Protein AF-A0A530M3F2-F1 (afdb_monomer_lite)

Foldseek 3Di:
DDDPDDDPVVVVQLCDAPVVVVVCVVVVVDDDDCPNGRHPDDDDDDDDDPPVCPVVVVVVCVVVCPVRVDPDDD

Sequence (74 aa):
MARLTTSPIFEDLRLVDADRLRRLVRMGAYEGHTGGLARGKLQANVVIVPRSFASDFHQFCIRNPKSCPLVGVN

pLDDT: mean 88.78, std 14.84, range [44.44, 98.31]

Secondary structure (DSSP, 8-state):
-----SSHHHHHHTTS-HHHHHHHHHTTS--S--TT-STTS---------GGGHHHHHHHHHH-TTTS------

Structure (mmCIF, N/CA/C/O backbone):
data_AF-A0A530M3F2-F1
#
_entry.id   AF-A0A530M3F2-F1
#
loop_
_atom_site.group_PDB
_atom_site.id
_atom_site.type_symbol
_atom_site.label_atom_id
_atom_site.label_alt_id
_atom_site.label_comp_id
_atom_site.label_asym_id
_atom_site.label_entity_id
_atom_site.label_seq_id
_atom_site.pdbx_PDB_ins_code
_atom_site.Cartn_x
_atom_site.Cartn_y
_atom_site.Cartn_z
_atom_site.occupancy
_atom_site.B_iso_or_equiv
_atom_site.auth_seq_id
_atom_site.auth_comp_id
_atom_site.auth_asym_id
_atom_site.auth_atom_id
_atom_site.pdbx_PDB_model_num
ATOM 1 N N . MET A 1 1 ? -0.279 -25.268 -16.785 1.00 44.44 1 MET A N 1
ATOM 2 C CA . MET A 1 1 ? -0.012 -23.852 -17.115 1.00 44.44 1 MET A CA 1
ATOM 3 C C . MET A 1 1 ? 1.443 -23.559 -16.805 1.00 44.44 1 MET A C 1
ATOM 5 O O . MET A 1 1 ? 1.880 -23.885 -15.708 1.00 44.44 1 MET A O 1
ATOM 9 N N . ALA A 1 2 ? 2.207 -23.079 -17.786 1.00 45.31 2 ALA A N 1
ATOM 10 C CA . ALA A 1 2 ? 3.649 -22.895 -17.648 1.00 45.31 2 ALA A CA 1
ATOM 11 C C . ALA A 1 2 ? 3.945 -21.802 -16.609 1.00 45.31 2 ALA A C 1
ATOM 13 O O . ALA A 1 2 ? 3.592 -20.643 -16.813 1.00 45.31 2 ALA A O 1
ATOM 14 N N . ARG A 1 3 ? 4.567 -22.182 -15.487 1.00 50.09 3 ARG A N 1
ATOM 15 C CA . ARG A 1 3 ? 5.110 -21.230 -14.512 1.00 50.09 3 ARG A CA 1
ATOM 16 C C . ARG A 1 3 ? 6.301 -20.542 -15.167 1.00 50.09 3 ARG A C 1
ATOM 18 O O . ARG A 1 3 ? 7.313 -21.185 -15.429 1.00 50.09 3 ARG A O 1
ATOM 25 N N . LEU A 1 4 ? 6.164 -19.259 -15.470 1.00 53.47 4 LEU A N 1
ATOM 26 C CA . LEU A 1 4 ? 7.233 -18.464 -16.063 1.00 53.47 4 LEU A CA 1
ATOM 27 C C . LEU A 1 4 ? 8.200 -18.043 -14.951 1.00 53.47 4 LEU A C 1
ATOM 29 O O . LEU A 1 4 ? 8.017 -17.023 -14.289 1.00 53.47 4 LEU A O 1
ATOM 33 N N . THR A 1 5 ? 9.222 -18.860 -14.714 1.00 49.75 5 THR A N 1
ATOM 34 C CA . THR A 1 5 ? 10.307 -18.552 -13.778 1.00 49.75 5 THR A CA 1
ATOM 35 C C . THR A 1 5 ? 11.233 -17.491 -14.379 1.00 49.75 5 THR A C 1
ATOM 37 O O . THR A 1 5 ? 12.103 -17.781 -15.193 1.00 49.75 5 THR A O 1
ATOM 40 N N . THR A 1 6 ? 10.966 -16.240 -14.005 1.00 59.88 6 THR A N 1
ATOM 41 C CA . THR A 1 6 ? 11.937 -15.197 -13.621 1.00 59.88 6 THR A CA 1
ATOM 42 C C . THR A 1 6 ? 13.320 -15.222 -14.291 1.00 59.88 6 THR A C 1
ATOM 44 O O . THR A 1 6 ? 14.264 -15.793 -13.753 1.00 59.88 6 THR A O 1
ATOM 47 N N . SER A 1 7 ? 13.481 -14.487 -15.393 1.00 53.16 7 SER A N 1
ATOM 48 C CA . SER A 1 7 ? 14.708 -13.693 -15.605 1.00 53.16 7 SER A CA 1
ATOM 49 C C . SER A 1 7 ? 14.555 -12.616 -16.693 1.00 53.16 7 SER A C 1
ATOM 51 O O . SER A 1 7 ? 14.863 -11.466 -16.404 1.00 53.16 7 SER A O 1
ATOM 53 N N . PRO A 1 8 ? 13.971 -12.889 -17.880 1.00 53.78 8 PRO A N 1
ATOM 54 C CA . PRO A 1 8 ? 13.795 -11.844 -18.895 1.00 53.78 8 PRO A CA 1
ATOM 55 C C . PRO A 1 8 ? 12.545 -10.975 -18.669 1.00 53.78 8 PRO A C 1
ATOM 57 O O . PRO A 1 8 ? 12.584 -9.771 -18.874 1.00 53.78 8 PRO A O 1
ATOM 60 N N . ILE A 1 9 ? 11.453 -11.549 -18.148 1.00 63.34 9 ILE A N 1
ATOM 61 C CA . ILE A 1 9 ? 10.183 -10.824 -17.937 1.00 63.34 9 ILE A CA 1
ATOM 62 C C . ILE A 1 9 ? 10.302 -9.767 -16.826 1.00 63.34 9 ILE A C 1
ATOM 64 O O . ILE A 1 9 ? 9.642 -8.735 -16.873 1.00 63.34 9 ILE A O 1
ATOM 68 N N . PHE A 1 10 ? 11.125 -10.007 -15.802 1.00 63.31 10 PHE A N 1
ATOM 69 C CA . PHE A 1 10 ? 11.165 -9.132 -14.629 1.00 63.31 10 PHE A CA 1
ATOM 70 C C . PHE A 1 10 ? 11.703 -7.732 -14.955 1.00 63.31 10 PHE A C 1
ATOM 72 O O . PHE A 1 10 ? 11.102 -6.738 -14.546 1.00 63.31 10 PHE A O 1
ATOM 79 N N . GLU A 1 11 ? 12.790 -7.651 -15.730 1.00 63.84 11 GLU A N 1
ATOM 80 C CA . GLU A 1 11 ? 13.386 -6.366 -16.106 1.00 63.84 11 GLU A CA 1
ATOM 81 C C . GLU A 1 11 ? 12.445 -5.533 -16.981 1.00 63.84 11 GLU A C 1
ATOM 83 O O . GLU A 1 11 ? 12.368 -4.315 -16.784 1.00 63.84 11 GLU A O 1
ATOM 88 N N . ASP A 1 12 ? 11.670 -6.190 -17.848 1.00 82.25 12 ASP A N 1
ATOM 89 C CA . ASP A 1 12 ? 10.640 -5.557 -18.674 1.00 82.25 12 ASP A CA 1
ATOM 90 C C . ASP A 1 12 ? 9.494 -5.001 -17.818 1.00 82.25 12 ASP A C 1
ATOM 92 O O . ASP A 1 12 ? 9.043 -3.870 -18.015 1.00 82.25 12 ASP A O 1
ATOM 96 N N . LEU A 1 13 ? 9.055 -5.743 -16.794 1.00 89.62 13 LEU A N 1
ATOM 97 C CA . LEU A 1 13 ? 7.956 -5.327 -15.914 1.00 89.62 13 LEU A CA 1
ATOM 98 C C . LEU A 1 13 ? 8.275 -4.088 -15.063 1.00 89.62 13 LEU A C 1
ATOM 100 O O . LEU A 1 13 ? 7.353 -3.435 -14.564 1.00 89.62 13 LEU A O 1
ATOM 104 N N . ARG A 1 14 ? 9.553 -3.714 -14.911 1.00 91.25 14 ARG A N 1
ATOM 105 C CA . ARG A 1 14 ? 9.935 -2.445 -14.264 1.00 91.25 14 ARG A CA 1
ATOM 106 C C . ARG A 1 14 ? 9.455 -1.226 -15.035 1.00 91.25 14 ARG A C 1
ATOM 108 O O . ARG A 1 14 ? 9.172 -0.204 -14.416 1.00 91.25 14 ARG A O 1
ATOM 115 N N . LEU A 1 15 ? 9.373 -1.315 -16.359 1.00 90.81 15 LEU A N 1
ATOM 116 C CA . LEU A 1 15 ? 9.030 -0.188 -17.232 1.00 90.81 15 LEU A CA 1
ATOM 117 C C . LEU A 1 15 ? 7.577 -0.221 -17.720 1.00 90.81 15 LEU A C 1
ATOM 119 O O . LEU A 1 15 ? 7.115 0.738 -18.335 1.00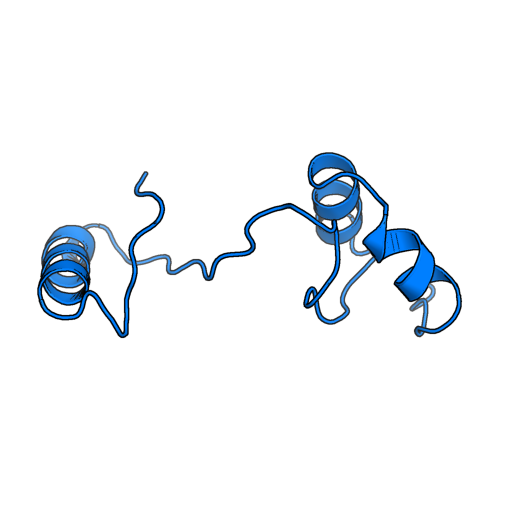 90.81 15 LEU A O 1
ATOM 123 N N . VAL A 1 16 ? 6.846 -1.295 -17.425 1.00 91.88 16 VAL A N 1
ATOM 124 C CA . VAL A 1 16 ? 5.425 -1.436 -17.756 1.00 91.88 16 VAL A CA 1
ATOM 125 C C . VAL A 1 16 ? 4.563 -0.517 -16.882 1.00 91.88 16 VAL A C 1
ATOM 127 O O . VAL A 1 16 ? 4.857 -0.285 -15.710 1.00 91.88 16 VAL A O 1
ATOM 130 N N . ASP A 1 17 ? 3.466 0.005 -17.436 1.00 94.00 17 ASP A N 1
ATOM 131 C CA . ASP A 1 17 ? 2.510 0.812 -16.680 1.00 94.00 17 ASP A CA 1
ATOM 132 C C . ASP A 1 17 ? 1.791 -0.003 -15.582 1.00 94.00 17 ASP A C 1
ATOM 134 O O . ASP A 1 17 ? 1.606 -1.220 -15.674 1.00 94.00 17 ASP A O 1
ATOM 138 N N . ALA A 1 18 ? 1.342 0.675 -14.520 1.00 95.88 18 ALA A N 1
ATOM 139 C CA . ALA A 1 18 ? 0.714 0.000 -13.383 1.00 95.88 18 ALA A CA 1
ATOM 140 C C . ALA A 1 18 ? -0.586 -0.742 -13.747 1.00 95.88 18 ALA A C 1
ATOM 142 O O . ALA A 1 18 ? -0.889 -1.761 -13.125 1.00 95.88 18 ALA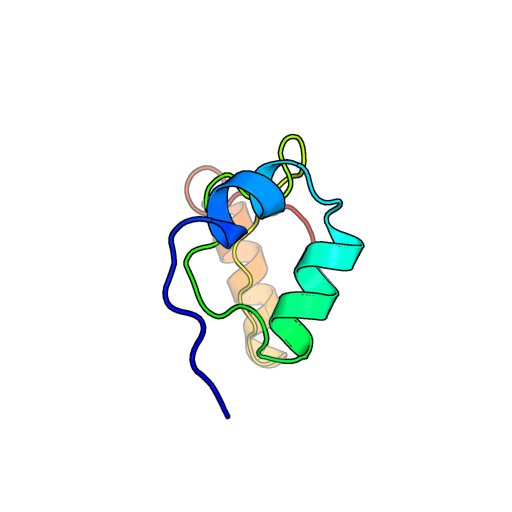 A O 1
ATOM 143 N N . ASP A 1 19 ? -1.354 -0.273 -14.735 1.00 96.44 19 ASP A N 1
ATOM 144 C CA . ASP A 1 19 ? -2.588 -0.945 -15.152 1.00 96.44 19 ASP A CA 1
ATOM 145 C C . ASP A 1 19 ? -2.291 -2.274 -15.840 1.00 96.44 19 ASP A C 1
ATOM 147 O O . ASP A 1 19 ? -2.937 -3.289 -15.561 1.00 96.44 19 ASP A O 1
ATOM 151 N N . ARG A 1 20 ? -1.287 -2.299 -16.717 1.00 94.69 20 ARG A N 1
ATOM 152 C CA . ARG A 1 20 ? -0.845 -3.520 -17.383 1.00 94.69 20 ARG A CA 1
ATOM 153 C C . ARG A 1 20 ? -0.240 -4.504 -16.396 1.00 94.69 20 ARG A C 1
ATOM 155 O O . ARG A 1 20 ? -0.603 -5.677 -16.465 1.00 94.69 20 ARG A O 1
ATOM 162 N N . LEU A 1 21 ? 0.585 -4.045 -15.455 1.00 95.62 21 LEU A N 1
ATOM 163 C CA . LEU A 1 21 ? 1.123 -4.905 -14.400 1.00 95.62 21 LEU A CA 1
ATOM 164 C C . LEU A 1 21 ? -0.003 -5.555 -13.578 1.00 95.62 21 LEU A C 1
ATOM 166 O O . LEU A 1 21 ? -0.025 -6.776 -13.422 1.00 95.62 21 LEU A O 1
ATOM 170 N N . ARG A 1 22 ? -0.996 -4.772 -13.128 1.00 96.31 22 ARG A N 1
ATOM 171 C CA . ARG A 1 22 ? -2.161 -5.298 -12.393 1.00 96.31 22 ARG A CA 1
ATOM 172 C C . ARG A 1 22 ? -2.945 -6.344 -13.186 1.00 96.31 22 ARG A C 1
ATOM 174 O O . ARG A 1 22 ? -3.415 -7.315 -12.598 1.00 96.31 22 ARG A O 1
ATOM 181 N N . ARG A 1 23 ? -3.094 -6.174 -14.507 1.00 96.06 23 ARG A N 1
ATOM 182 C CA . ARG A 1 23 ? -3.749 -7.173 -15.374 1.00 96.06 23 ARG A CA 1
ATOM 183 C C . ARG A 1 23 ? -2.971 -8.487 -15.425 1.00 96.06 23 ARG A C 1
ATOM 185 O O . ARG A 1 23 ? -3.587 -9.539 -15.310 1.00 96.06 23 ARG A O 1
ATOM 192 N N . LEU A 1 24 ? -1.645 -8.430 -15.559 1.00 93.69 24 LEU A N 1
ATOM 193 C CA . LEU A 1 24 ? -0.798 -9.628 -15.589 1.00 93.69 24 LEU A CA 1
ATOM 194 C C . LEU A 1 24 ? -0.884 -10.416 -14.276 1.00 93.69 24 LEU A C 1
ATOM 196 O O . LEU A 1 24 ? -1.063 -11.631 -14.315 1.00 93.69 24 LEU A O 1
ATOM 200 N N . VAL A 1 25 ? -0.852 -9.719 -13.135 1.00 94.50 25 VAL A N 1
ATOM 201 C CA . VAL A 1 25 ? -1.056 -10.329 -11.809 1.00 94.50 25 VAL A CA 1
ATOM 202 C C . VAL A 1 25 ? -2.446 -10.958 -11.706 1.00 94.50 25 VAL A C 1
ATOM 204 O O . VAL A 1 25 ? -2.575 -12.117 -11.331 1.00 94.50 25 VAL A O 1
ATOM 207 N N . ARG A 1 26 ? -3.501 -10.234 -12.107 1.00 95.94 26 ARG A N 1
ATOM 208 C CA . ARG A 1 26 ? -4.889 -10.732 -12.067 1.00 95.94 26 ARG A CA 1
ATOM 209 C C . ARG A 1 26 ? -5.100 -11.998 -12.900 1.00 95.94 26 ARG A C 1
ATOM 211 O O . ARG A 1 26 ? -5.927 -12.825 -12.542 1.00 95.94 26 ARG A O 1
ATOM 218 N N . MET A 1 27 ? -4.385 -12.127 -14.013 1.00 95.62 27 MET A N 1
ATOM 219 C CA . MET A 1 27 ? -4.452 -13.295 -14.894 1.00 95.62 27 MET A CA 1
ATOM 220 C C . MET A 1 27 ? -3.568 -14.463 -14.426 1.00 95.62 27 MET A C 1
ATOM 222 O O . MET A 1 27 ? -3.535 -15.486 -15.104 1.00 95.62 27 MET A O 1
ATOM 226 N N . GLY A 1 28 ? -2.815 -14.315 -13.330 1.00 91.88 28 GLY A N 1
ATOM 227 C CA . GLY A 1 28 ? -1.832 -15.311 -12.886 1.00 91.88 28 GLY A CA 1
ATOM 228 C C . GLY A 1 28 ? -0.611 -15.427 -13.806 1.00 91.88 28 GLY A C 1
ATOM 229 O O . GLY A 1 28 ? 0.160 -16.374 -13.700 1.00 91.88 28 GLY A O 1
ATOM 230 N N . ALA A 1 29 ? -0.414 -14.476 -14.726 1.00 90.50 29 ALA A N 1
ATOM 231 C CA . ALA A 1 29 ? 0.740 -14.458 -15.626 1.00 90.50 29 ALA A CA 1
ATOM 232 C C . ALA A 1 29 ? 2.023 -13.976 -14.922 1.00 90.50 29 ALA A C 1
ATOM 234 O O . ALA A 1 29 ? 3.123 -14.182 -15.431 1.00 90.50 29 ALA A O 1
ATOM 235 N N . TYR A 1 30 ? 1.883 -13.325 -13.763 1.00 90.62 30 TYR A N 1
ATOM 236 C CA . TYR A 1 30 ? 2.985 -12.913 -12.903 1.00 90.62 30 TYR A CA 1
ATOM 237 C C . TYR A 1 30 ? 2.612 -13.097 -11.427 1.00 90.62 30 TYR A C 1
ATOM 239 O O . TYR A 1 30 ? 1.644 -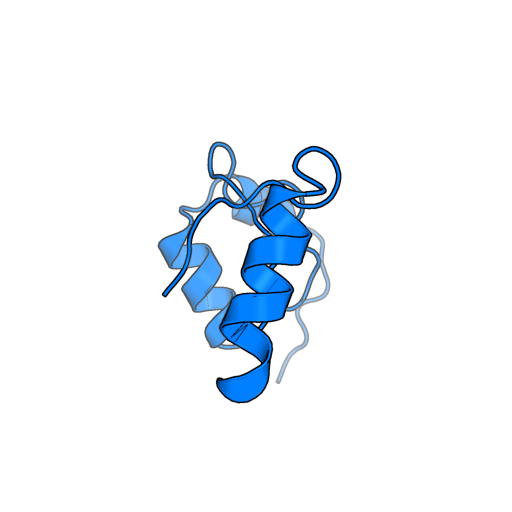12.502 -10.960 1.00 90.62 30 TYR A O 1
ATOM 247 N N . GLU A 1 31 ? 3.407 -13.879 -10.698 1.00 90.69 31 GLU A N 1
ATOM 248 C CA . GLU A 1 31 ? 3.197 -14.202 -9.273 1.00 90.69 31 GLU A CA 1
ATOM 249 C C . GLU A 1 31 ? 4.455 -13.920 -8.421 1.00 90.69 31 GLU A C 1
ATOM 251 O O . GLU A 1 31 ? 4.574 -14.383 -7.289 1.00 90.69 31 GLU A O 1
ATOM 256 N N . GLY A 1 32 ? 5.426 -13.184 -8.976 1.00 89.81 32 GLY A N 1
ATOM 257 C CA . GLY A 1 32 ? 6.669 -12.817 -8.291 1.00 89.81 32 GLY A CA 1
ATOM 258 C C . GLY A 1 32 ? 6.540 -11.577 -7.395 1.00 89.81 32 GLY A C 1
ATOM 259 O O . GLY A 1 32 ? 5.468 -10.989 -7.249 1.00 89.81 32 GLY A O 1
ATOM 260 N N . HIS A 1 33 ? 7.658 -11.144 -6.805 1.00 91.44 33 HIS A N 1
ATOM 261 C CA . HIS A 1 33 ? 7.693 -9.951 -5.954 1.00 91.44 33 HIS A CA 1
ATOM 262 C C . HIS A 1 33 ? 7.489 -8.652 -6.750 1.00 91.44 33 HIS A C 1
ATOM 264 O O . HIS A 1 33 ? 8.103 -8.426 -7.785 1.00 91.44 33 HIS A O 1
ATOM 270 N N . THR A 1 34 ? 6.704 -7.710 -6.236 1.00 93.06 34 THR A N 1
ATOM 271 C CA . THR A 1 34 ? 6.397 -6.478 -6.983 1.00 93.06 34 THR A CA 1
ATOM 272 C C . THR A 1 34 ? 7.418 -5.358 -6.804 1.00 93.06 34 THR A C 1
ATOM 274 O O . THR A 1 34 ? 7.336 -4.360 -7.515 1.00 93.06 34 THR A O 1
ATOM 277 N N . GLY A 1 35 ? 8.380 -5.497 -5.886 1.00 92.06 35 GLY A N 1
ATOM 278 C CA . GLY A 1 35 ? 9.354 -4.447 -5.577 1.00 92.06 35 GLY A CA 1
ATOM 279 C C . GLY A 1 35 ? 10.088 -3.941 -6.823 1.00 92.06 35 GLY A C 1
ATOM 280 O O . GLY A 1 35 ? 10.711 -4.718 -7.540 1.00 92.06 35 GLY A O 1
ATOM 281 N N . GLY A 1 36 ? 9.987 -2.637 -7.092 1.00 90.50 36 GLY A N 1
ATOM 282 C CA . GLY A 1 36 ? 10.628 -1.986 -8.242 1.00 90.50 36 GLY A CA 1
ATOM 283 C C . GLY A 1 36 ? 9.885 -2.116 -9.579 1.00 90.50 36 GLY A C 1
ATOM 284 O O . GLY A 1 36 ? 10.304 -1.497 -10.558 1.00 90.50 36 GLY A O 1
ATOM 285 N N . LEU A 1 37 ? 8.780 -2.868 -9.635 1.00 94.38 37 LEU A N 1
ATOM 286 C CA . LEU A 1 37 ? 7.931 -2.950 -10.825 1.00 94.38 37 LEU A CA 1
ATOM 287 C C . LEU A 1 37 ? 7.092 -1.684 -11.021 1.00 94.38 37 LEU A C 1
ATOM 289 O O . LEU A 1 37 ? 6.764 -1.000 -10.050 1.00 94.38 37 LEU A O 1
ATOM 293 N N . ALA A 1 38 ? 6.704 -1.400 -12.268 1.00 94.88 38 ALA A N 1
ATOM 294 C CA . ALA A 1 38 ? 5.978 -0.181 -12.634 1.00 94.88 38 ALA A CA 1
ATOM 295 C C . ALA A 1 38 ? 6.624 1.086 -12.044 1.00 94.88 38 ALA A C 1
ATOM 297 O O . ALA A 1 38 ? 6.024 1.827 -11.259 1.00 94.88 38 ALA A O 1
ATOM 298 N N . ARG A 1 39 ? 7.892 1.307 -12.402 1.00 94.25 39 ARG A N 1
ATOM 299 C CA . ARG A 1 39 ? 8.751 2.359 -11.856 1.00 94.25 39 ARG A CA 1
ATOM 300 C C . ARG A 1 39 ? 8.066 3.729 -11.887 1.00 94.25 39 ARG A C 1
ATOM 302 O O . ARG A 1 39 ? 7.456 4.121 -12.878 1.00 94.25 39 ARG A O 1
ATOM 309 N N . GLY A 1 40 ? 8.213 4.477 -10.793 1.00 93.62 40 GLY A N 1
ATOM 310 C CA . GLY A 1 40 ? 7.602 5.802 -10.629 1.00 93.62 40 GLY A CA 1
ATOM 311 C C . GLY A 1 40 ? 6.146 5.765 -10.158 1.00 93.62 40 GLY A C 1
ATOM 312 O O . GLY A 1 40 ? 5.495 6.806 -10.104 1.00 93.62 40 GLY A O 1
ATOM 313 N N . LYS A 1 41 ? 5.619 4.587 -9.809 1.00 95.88 41 LYS A N 1
ATOM 314 C CA . LYS A 1 41 ? 4.300 4.430 -9.194 1.00 95.88 41 LYS A CA 1
ATOM 315 C C . LYS A 1 41 ? 4.444 4.052 -7.725 1.00 95.88 41 LYS A C 1
ATOM 317 O O . LYS A 1 41 ? 5.333 3.290 -7.355 1.00 95.88 41 LYS A O 1
ATOM 322 N N . LEU A 1 42 ? 3.549 4.587 -6.896 1.00 94.25 42 LEU A N 1
ATOM 323 C CA . LEU A 1 42 ? 3.442 4.191 -5.498 1.00 94.25 42 LEU A CA 1
ATOM 324 C C . LEU A 1 42 ? 2.954 2.741 -5.420 1.00 94.25 42 LEU A C 1
ATOM 326 O O . LEU A 1 42 ? 1.925 2.392 -6.002 1.00 94.25 42 LEU A O 1
ATOM 330 N N . GLN A 1 43 ? 3.683 1.920 -4.676 1.00 95.25 43 GLN A N 1
ATOM 331 C CA . GLN A 1 43 ? 3.237 0.602 -4.244 1.00 95.25 43 GLN A CA 1
ATOM 332 C C . GLN A 1 43 ? 2.845 0.695 -2.774 1.00 95.25 43 GLN A C 1
ATOM 334 O O . GLN A 1 43 ? 3.534 1.347 -1.991 1.00 95.25 43 GLN A O 1
ATOM 339 N N . ALA A 1 44 ? 1.730 0.072 -2.408 1.00 95.19 44 ALA A N 1
ATOM 340 C CA . ALA A 1 44 ? 1.197 0.132 -1.058 1.00 95.19 44 ALA A CA 1
ATOM 341 C C . ALA A 1 44 ? 0.754 -1.252 -0.593 1.00 95.19 44 ALA A C 1
ATOM 343 O O . ALA A 1 44 ? 0.316 -2.082 -1.394 1.00 95.19 44 ALA A O 1
ATOM 344 N N . ASN A 1 45 ? 0.837 -1.464 0.716 1.00 95.00 45 ASN A N 1
ATOM 345 C CA . ASN A 1 45 ? 0.217 -2.610 1.362 1.00 95.00 45 ASN A CA 1
ATOM 346 C C . ASN A 1 45 ? -1.301 -2.406 1.410 1.00 95.00 45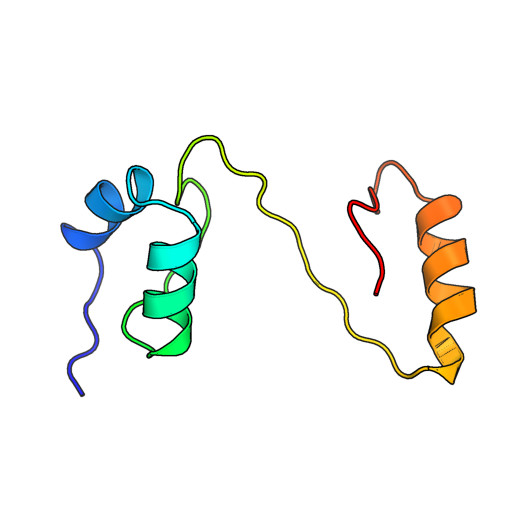 ASN A C 1
ATOM 348 O O . ASN A 1 45 ? -1.780 -1.279 1.544 1.00 95.00 45 ASN A O 1
ATOM 352 N N . VAL A 1 46 ? -2.053 -3.503 1.342 1.00 95.50 46 VAL A N 1
ATOM 353 C CA . VAL A 1 46 ? -3.507 -3.504 1.513 1.00 95.50 46 VAL A CA 1
ATOM 354 C C . VAL A 1 46 ? -3.869 -4.349 2.727 1.00 95.50 46 VAL A C 1
ATOM 356 O O . VAL A 1 46 ? -3.348 -5.448 2.905 1.00 95.50 46 VAL A O 1
ATOM 359 N N . VAL A 1 47 ? -4.759 -3.827 3.567 1.00 97.12 47 VAL A N 1
ATOM 360 C CA . VAL A 1 47 ? -5.330 -4.542 4.710 1.00 97.12 47 VAL A CA 1
ATOM 361 C C . VAL A 1 47 ? -6.843 -4.488 4.568 1.00 97.12 47 VAL A C 1
ATOM 363 O O . VAL A 1 47 ? -7.412 -3.417 4.369 1.00 97.12 47 VAL A O 1
AT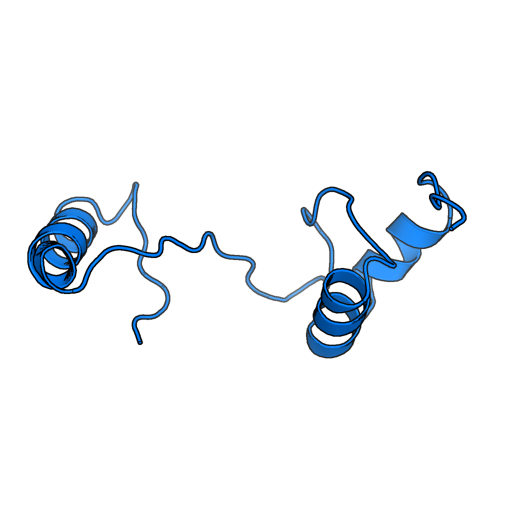OM 366 N N . ILE A 1 48 ? -7.489 -5.650 4.642 1.00 97.56 48 ILE A N 1
ATOM 367 C CA . ILE A 1 48 ? -8.942 -5.786 4.529 1.00 97.56 48 ILE A CA 1
ATOM 368 C C . ILE A 1 48 ? -9.444 -6.340 5.857 1.00 97.56 48 ILE A C 1
ATOM 370 O O . ILE A 1 48 ? -9.035 -7.424 6.268 1.00 97.56 48 ILE A O 1
ATOM 374 N N . VAL A 1 49 ? -10.315 -5.588 6.528 1.00 97.06 49 VAL A N 1
ATOM 375 C CA . VAL A 1 49 ? -10.891 -5.961 7.826 1.00 97.06 49 VAL A CA 1
ATOM 376 C C . VAL A 1 49 ? -12.419 -5.972 7.765 1.00 97.06 49 VAL A C 1
ATOM 378 O O . VAL A 1 49 ? -13.004 -5.218 6.981 1.00 97.06 49 VAL A O 1
ATOM 381 N N . PRO A 1 50 ? -13.092 -6.789 8.599 1.00 98.31 50 PRO A N 1
ATOM 382 C CA . PRO A 1 50 ? -14.531 -6.685 8.803 1.00 98.31 50 PRO A CA 1
ATOM 383 C C . PRO A 1 50 ? -14.954 -5.265 9.180 1.00 98.31 50 PRO A C 1
ATOM 385 O O . PRO A 1 50 ? -14.240 -4.555 9.892 1.00 98.31 50 PRO A O 1
ATOM 388 N N . ARG A 1 51 ? -16.161 -4.870 8.759 1.00 97.56 51 ARG A N 1
ATOM 389 C CA . ARG A 1 51 ? -16.678 -3.511 8.983 1.00 97.56 51 ARG A CA 1
ATOM 390 C C . ARG A 1 51 ? -16.684 -3.109 10.460 1.00 97.56 51 ARG A C 1
ATOM 392 O O . ARG A 1 51 ? -16.419 -1.948 10.755 1.00 97.56 51 ARG A O 1
ATOM 399 N N . SER A 1 52 ? -16.937 -4.056 11.365 1.00 98.31 52 SER A N 1
ATOM 400 C CA . SER A 1 52 ? -16.923 -3.836 12.816 1.00 98.31 52 SER A CA 1
ATOM 401 C C . SER A 1 52 ? -15.580 -3.325 13.342 1.00 98.31 52 SER A C 1
ATOM 403 O O . SER A 1 52 ? -15.569 -2.583 14.312 1.00 98.31 52 SER A O 1
ATOM 405 N N . PHE A 1 53 ? -14.465 -3.665 12.688 1.00 98.19 53 PHE A N 1
ATOM 406 C CA . PHE A 1 53 ? -13.118 -3.246 13.091 1.00 98.19 53 PHE A CA 1
ATOM 407 C C . PHE A 1 53 ? -12.592 -2.035 12.314 1.00 98.19 53 PHE A C 1
ATOM 409 O O . PHE A 1 53 ? -11.498 -1.553 12.597 1.00 98.19 53 PHE A O 1
ATOM 416 N N . ALA A 1 54 ? -13.332 -1.531 11.321 1.00 97.31 54 ALA A N 1
ATOM 417 C CA . ALA A 1 54 ? -12.829 -0.494 10.421 1.00 97.31 54 ALA A CA 1
ATOM 418 C C . ALA A 1 54 ? -12.485 0.811 11.159 1.00 97.31 54 ALA A C 1
ATOM 420 O O . ALA A 1 54 ? -11.449 1.413 10.883 1.00 97.31 54 ALA A O 1
ATOM 421 N N . SER A 1 55 ? -13.327 1.229 12.114 1.00 97.81 55 SER A N 1
ATOM 422 C CA . SER A 1 55 ? -13.085 2.446 12.902 1.00 97.81 55 SER A CA 1
ATOM 423 C C . SER A 1 55 ? -11.855 2.292 13.796 1.00 97.81 55 SER A C 1
ATOM 425 O O . SER A 1 55 ? -10.958 3.134 13.756 1.00 97.81 55 SER A O 1
ATOM 427 N N . ASP A 1 56 ? -11.760 1.175 14.517 1.00 98.12 56 ASP A N 1
ATOM 428 C CA . ASP A 1 56 ? -10.636 0.893 15.410 1.00 98.12 56 ASP A CA 1
ATOM 429 C C . ASP A 1 56 ? -9.315 0.805 14.643 1.00 98.12 56 ASP A C 1
ATOM 431 O O . ASP A 1 56 ? -8.318 1.402 15.051 1.00 98.12 56 ASP A O 1
ATOM 435 N N . PHE A 1 57 ? -9.308 0.128 13.490 1.00 97.56 57 PHE A N 1
ATOM 436 C CA . PHE A 1 57 ? -8.119 0.022 12.649 1.00 97.56 57 PHE A CA 1
ATOM 437 C C . PHE A 1 57 ? -7.720 1.374 12.044 1.00 97.56 57 PHE A C 1
ATOM 439 O O . PHE A 1 57 ? -6.540 1.717 12.010 1.00 97.56 57 PHE A O 1
ATOM 446 N N . HIS A 1 58 ? -8.690 2.192 11.634 1.00 97.25 58 HIS A N 1
ATOM 447 C CA . HIS A 1 58 ? -8.414 3.543 11.153 1.00 97.25 58 HIS A CA 1
ATOM 448 C C . HIS A 1 58 ? -7.774 4.416 12.243 1.00 97.25 58 HIS A C 1
ATOM 450 O O . HIS A 1 58 ? -6.746 5.054 12.005 1.00 97.25 58 HIS A O 1
ATOM 456 N N . GLN A 1 59 ? -8.326 4.392 13.460 1.00 98.12 59 GLN A N 1
ATOM 457 C CA . GLN A 1 59 ? -7.751 5.098 14.608 1.00 98.12 59 GLN A CA 1
ATOM 458 C C . GLN A 1 59 ? -6.363 4.564 14.968 1.00 98.12 59 GLN A C 1
ATOM 460 O O . GLN A 1 59 ? -5.466 5.346 15.288 1.00 98.12 59 GLN A O 1
ATOM 465 N N . PHE A 1 60 ? -6.154 3.250 14.870 1.00 98.12 60 PHE A N 1
ATOM 466 C CA . PHE A 1 60 ? -4.842 2.640 15.046 1.00 98.12 60 PHE A CA 1
ATOM 467 C C . PHE A 1 60 ? -3.824 3.211 14.052 1.00 98.12 60 PHE A C 1
ATOM 469 O O . PHE A 1 60 ? -2.740 3.615 14.470 1.00 98.12 60 PHE A O 1
ATOM 476 N N . CYS A 1 61 ? -4.163 3.329 12.767 1.00 97.62 61 CYS A N 1
ATOM 477 C CA . CYS A 1 61 ? -3.251 3.909 11.784 1.00 97.62 61 CYS A CA 1
ATOM 478 C C . CYS A 1 61 ? -2.966 5.398 12.039 1.00 97.62 61 CYS A C 1
ATOM 480 O O . CYS A 1 61 ? -1.808 5.804 11.972 1.00 97.62 61 CYS A O 1
ATOM 482 N N . ILE A 1 62 ? -3.981 6.197 12.403 1.00 96.94 62 ILE A N 1
ATOM 483 C CA . ILE A 1 62 ? -3.802 7.623 12.749 1.00 96.94 62 ILE A CA 1
ATOM 484 C C . ILE A 1 62 ? -2.856 7.794 13.940 1.00 96.94 62 ILE A C 1
ATOM 486 O O . ILE A 1 62 ? -2.011 8.686 13.930 1.00 96.94 62 ILE A O 1
ATOM 490 N N . ARG A 1 63 ? -2.973 6.940 14.964 1.00 98.31 63 ARG A N 1
ATOM 491 C CA . ARG A 1 63 ? -2.092 6.970 16.144 1.00 98.31 63 ARG A CA 1
ATOM 492 C C . ARG A 1 63 ? -0.673 6.481 15.846 1.00 98.31 63 ARG A C 1
ATOM 494 O O . ARG A 1 63 ? 0.233 6.762 16.623 1.00 98.31 63 ARG A O 1
ATOM 501 N N . ASN A 1 64 ? -0.468 5.779 14.730 1.00 98.31 64 ASN A N 1
ATOM 502 C CA . ASN A 1 64 ? 0.811 5.188 14.338 1.00 98.31 64 ASN A CA 1
ATOM 503 C C . ASN A 1 64 ? 1.238 5.615 12.916 1.00 98.31 64 ASN A C 1
ATOM 505 O O . ASN A 1 64 ? 1.524 4.753 12.084 1.00 98.31 64 ASN A O 1
ATOM 509 N N . PRO A 1 65 ? 1.344 6.921 12.601 1.00 97.12 65 PRO A N 1
ATOM 510 C CA . PRO A 1 65 ? 1.461 7.398 11.218 1.00 97.12 65 PRO A CA 1
ATOM 511 C C . PRO A 1 65 ? 2.785 7.020 10.535 1.00 97.12 65 PRO A C 1
ATOM 513 O O . PRO A 1 65 ? 2.838 6.904 9.315 1.00 97.12 65 PRO A O 1
ATOM 516 N N . LYS A 1 66 ? 3.860 6.790 11.307 1.00 97.56 66 LYS A N 1
ATOM 517 C CA . LYS A 1 66 ? 5.154 6.325 10.774 1.00 97.56 66 LYS A CA 1
ATOM 518 C C . LYS A 1 66 ? 5.111 4.851 10.360 1.00 97.56 66 LYS A C 1
ATOM 520 O O . LYS A 1 66 ? 5.664 4.495 9.326 1.00 97.56 66 LYS A O 1
ATOM 525 N N . SER A 1 67 ? 4.474 4.007 11.171 1.00 97.25 67 SER A N 1
ATOM 526 C CA . SER A 1 67 ? 4.362 2.566 10.908 1.00 97.25 67 SER A CA 1
ATOM 527 C C . SER A 1 67 ? 3.224 2.245 9.939 1.00 97.25 67 SER A C 1
ATOM 529 O O . SER A 1 67 ? 3.310 1.287 9.176 1.00 97.25 67 SER A O 1
ATOM 531 N N . CYS A 1 68 ? 2.164 3.052 9.958 1.00 97.12 68 CYS A N 1
ATOM 532 C CA . CYS A 1 68 ? 0.955 2.881 9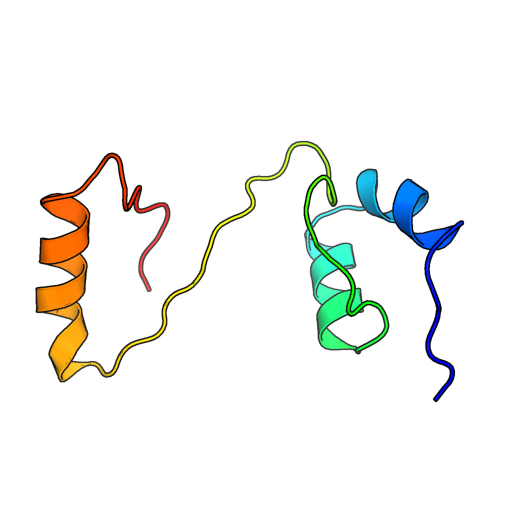.162 1.00 97.12 68 CYS A CA 1
ATOM 533 C C . CYS A 1 68 ? 0.622 4.165 8.383 1.00 97.12 68 CYS A C 1
ATOM 535 O O . CYS A 1 68 ? -0.396 4.804 8.661 1.00 97.12 68 CYS A O 1
ATOM 537 N N . PRO A 1 69 ? 1.454 4.560 7.405 1.00 96.75 69 PRO A N 1
ATOM 538 C CA . PRO A 1 69 ? 1.153 5.702 6.554 1.00 96.75 69 PRO A CA 1
ATOM 539 C C . PRO A 1 69 ? -0.050 5.373 5.658 1.00 96.75 69 PRO A C 1
ATOM 541 O O . PRO A 1 69 ? 0.071 4.637 4.678 1.00 96.75 69 PRO A O 1
ATOM 544 N N . LEU A 1 70 ? -1.231 5.890 6.007 1.00 95.31 70 LEU A N 1
ATOM 545 C CA . LEU A 1 70 ? -2.442 5.689 5.212 1.00 95.31 70 LEU A CA 1
ATOM 546 C C . LEU A 1 70 ? -2.359 6.465 3.896 1.00 95.31 70 LEU A C 1
ATOM 548 O O . LEU A 1 70 ? -2.173 7.678 3.890 1.00 95.31 70 LEU A O 1
ATOM 552 N N . VAL A 1 71 ? -2.552 5.749 2.788 1.00 95.88 71 VAL A N 1
ATOM 553 C CA . VAL A 1 71 ? -2.526 6.309 1.423 1.00 95.88 71 VAL A CA 1
ATOM 554 C C . VAL A 1 71 ? -3.907 6.340 0.759 1.00 95.88 71 VAL A C 1
ATOM 556 O O . VAL A 1 71 ? -4.076 6.983 -0.272 1.00 95.88 71 VAL A O 1
ATOM 559 N N . GLY A 1 72 ? -4.896 5.654 1.338 1.00 94.69 72 GLY A N 1
ATOM 560 C CA . GLY A 1 72 ? -6.274 5.605 0.852 1.00 94.69 72 GLY A CA 1
ATOM 561 C C . GLY A 1 72 ? -7.162 4.734 1.741 1.00 94.69 72 GLY A C 1
ATOM 562 O O . GLY A 1 72 ? -6.671 3.829 2.417 1.00 94.69 72 GLY A O 1
ATOM 563 N N . VAL A 1 73 ? -8.462 5.027 1.748 1.00 90.88 73 VAL A N 1
ATOM 564 C CA . VAL A 1 73 ? -9.514 4.267 2.441 1.00 90.88 73 VAL A CA 1
ATOM 565 C C . VAL A 1 73 ? -10.717 4.189 1.496 1.00 90.88 73 VAL A C 1
ATOM 567 O O . VAL A 1 73 ? -10.979 5.159 0.784 1.00 90.88 73 VAL A O 1
ATOM 570 N N . ASN A 1 74 ? -11.410 3.048 1.484 1.00 84.19 74 ASN A N 1
ATOM 571 C CA . ASN A 1 74 ? -12.614 2.808 0.679 1.00 84.19 74 ASN A CA 1
ATOM 572 C C . ASN A 1 74 ? -13.885 2.835 1.533 1.00 84.19 74 ASN A C 1
ATOM 574 O O . ASN A 1 74 ? -13.809 2.442 2.722 1.00 84.19 74 ASN A O 1
#

Radius of gyration: 16.06 Å; chains: 1; bounding box: 32×32×35 Å